Protein AF-A0A401H7X4-F1 (afdb_monomer)

Sequence (148 aa):
MEALATVRQARFKLKVYKSRLRMLESEDAERLASRLEYIDYVLEAVGLRLETILALQPSIEAVEDLMKLPYELVKQVAKQAQDLPPDITSLLTALEQSLASAIPEDTLIELGPGPETLSPQARDILREAEKRAGEAASKRVGEQQGMQ

Nearest PDB structures (foldseek):
  1yo7-assembly2_B  TM=6.802E-01  e=3.849E-01  Escherichia coli
  4tql-assembly1_A  TM=3.239E-01  e=4.238E+00  synthetic construct

Organism: Aeropyrum pernix (NCBI:txid56636)

Structure (mmCIF, N/CA/C/O backbone):
data_AF-A0A401H7X4-F1
#
_entry.id   AF-A0A401H7X4-F1
#
loop_
_atom_site.group_PDB
_atom_site.id
_atom_site.type_symbol
_atom_site.label_atom_id
_atom_site.label_alt_id
_atom_site.label_comp_id
_atom_site.label_asym_id
_atom_site.label_entity_id
_atom_site.label_seq_id
_atom_site.pdbx_PDB_ins_code
_atom_site.Cartn_x
_atom_site.Cartn_y
_atom_site.Cartn_z
_atom_site.occupancy
_atom_site.B_iso_or_equiv
_atom_site.auth_seq_id
_atom_site.auth_comp_id
_atom_site.auth_asym_id
_atom_site.auth_atom_id
_atom_site.pdbx_PDB_model_num
ATOM 1 N N . MET A 1 1 ? -12.801 5.581 0.418 1.00 68.94 1 MET A N 1
ATOM 2 C CA . MET A 1 1 ? -13.105 4.968 -0.901 1.00 68.94 1 MET A CA 1
ATOM 3 C C . MET A 1 1 ? -12.121 5.413 -1.975 1.00 68.94 1 MET A C 1
ATOM 5 O O . MET A 1 1 ? -11.607 4.556 -2.680 1.00 68.94 1 MET A O 1
ATOM 9 N N . GLU A 1 2 ? -11.819 6.709 -2.065 1.00 83.56 2 GLU A N 1
ATOM 10 C CA . GLU A 1 2 ? -10.869 7.262 -3.039 1.00 83.56 2 GLU A CA 1
ATOM 11 C C . GLU A 1 2 ? -9.463 6.647 -2.937 1.00 83.56 2 GLU A C 1
ATOM 13 O O . GLU A 1 2 ? -8.988 6.088 -3.919 1.00 83.56 2 GLU A O 1
ATOM 18 N N . ALA A 1 3 ? -8.867 6.592 -1.739 1.00 84.19 3 ALA A N 1
ATOM 19 C CA . ALA A 1 3 ? -7.548 5.979 -1.538 1.00 84.19 3 ALA A CA 1
ATOM 20 C C . ALA A 1 3 ? -7.456 4.528 -2.051 1.00 84.19 3 ALA A C 1
ATOM 22 O O . ALA A 1 3 ? -6.501 4.170 -2.734 1.00 84.19 3 ALA A O 1
ATOM 23 N N . LEU A 1 4 ? -8.472 3.693 -1.801 1.00 86.69 4 LEU A N 1
ATOM 24 C CA . LEU A 1 4 ? -8.493 2.310 -2.294 1.00 86.69 4 LEU A CA 1
ATOM 25 C C . LEU A 1 4 ? -8.582 2.245 -3.828 1.00 86.69 4 LEU A C 1
ATOM 27 O O . LEU A 1 4 ? -7.934 1.401 -4.450 1.00 86.69 4 LEU A O 1
ATOM 31 N N . ALA A 1 5 ? -9.361 3.132 -4.451 1.00 88.69 5 ALA A N 1
ATOM 32 C CA . ALA A 1 5 ? -9.421 3.228 -5.907 1.00 88.69 5 ALA A CA 1
ATOM 33 C C . ALA A 1 5 ? -8.061 3.647 -6.490 1.00 88.69 5 ALA A C 1
ATOM 35 O O . ALA A 1 5 ? -7.588 3.018 -7.441 1.00 88.69 5 ALA A O 1
ATOM 36 N N . THR A 1 6 ? -7.396 4.624 -5.867 1.00 88.75 6 THR A N 1
ATOM 37 C CA . THR A 1 6 ? -6.047 5.077 -6.234 1.00 88.75 6 THR A CA 1
ATOM 38 C C . THR A 1 6 ? -5.025 3.943 -6.127 1.00 88.75 6 THR A C 1
ATOM 40 O O . THR A 1 6 ? -4.271 3.717 -7.073 1.00 88.75 6 THR A O 1
ATOM 43 N N . VAL A 1 7 ? -5.051 3.150 -5.045 1.00 89.56 7 VAL A N 1
ATOM 44 C CA . VAL A 1 7 ? -4.190 1.958 -4.889 1.00 89.56 7 VAL A CA 1
ATOM 45 C C . VAL A 1 7 ? -4.428 0.951 -6.014 1.00 89.56 7 VAL A C 1
ATOM 47 O O . VAL A 1 7 ? -3.480 0.481 -6.643 1.00 89.56 7 VAL A O 1
ATOM 50 N N . ARG A 1 8 ? -5.689 0.622 -6.314 1.00 90.62 8 ARG A N 1
ATOM 51 C CA . ARG A 1 8 ? -6.025 -0.345 -7.375 1.00 90.62 8 ARG A CA 1
ATOM 52 C C . ARG A 1 8 ? -5.563 0.140 -8.751 1.00 90.62 8 ARG A C 1
ATOM 54 O O . ARG A 1 8 ? -4.989 -0.637 -9.516 1.00 90.62 8 ARG A O 1
ATOM 61 N N . GLN A 1 9 ? -5.760 1.423 -9.052 1.00 90.38 9 GLN A N 1
ATOM 62 C CA . GLN A 1 9 ? -5.284 2.032 -10.294 1.00 90.38 9 GLN A CA 1
ATOM 63 C C . GLN A 1 9 ? -3.751 2.013 -10.384 1.00 90.38 9 GLN A C 1
ATOM 65 O O . GLN A 1 9 ? -3.197 1.715 -11.446 1.00 90.38 9 GLN A O 1
ATOM 70 N N . ALA A 1 10 ? -3.072 2.300 -9.273 1.00 89.38 10 ALA A N 1
ATOM 71 C CA . ALA A 1 10 ? -1.623 2.257 -9.158 1.00 89.38 10 ALA A CA 1
ATOM 72 C C . ALA A 1 10 ? -1.055 0.869 -9.459 1.00 89.38 10 ALA A C 1
ATOM 74 O O . ALA A 1 10 ? -0.210 0.726 -10.347 1.00 89.38 10 ALA A O 1
ATOM 75 N N . ARG A 1 11 ? -1.598 -0.165 -8.814 1.00 92.38 11 ARG A N 1
ATOM 76 C CA . ARG A 1 11 ? -1.210 -1.561 -9.059 1.00 92.38 11 ARG A CA 1
ATOM 77 C C . ARG A 1 11 ? -1.430 -1.988 -10.508 1.00 92.38 11 ARG A C 1
ATOM 79 O O . ARG A 1 11 ? -0.557 -2.609 -11.113 1.00 92.38 11 ARG A O 1
ATOM 86 N N . PHE A 1 12 ? -2.560 -1.607 -11.107 1.00 91.44 12 PHE A N 1
ATOM 87 C CA . PHE A 1 12 ? -2.822 -1.906 -12.517 1.00 91.44 12 PHE A CA 1
ATOM 88 C C . PHE A 1 12 ? -1.763 -1.287 -13.441 1.00 91.44 12 PHE A C 1
ATOM 90 O O . PHE A 1 12 ? -1.213 -1.977 -14.302 1.00 91.44 12 PHE A O 1
ATOM 97 N N . LYS A 1 13 ? -1.427 -0.007 -13.237 1.00 90.12 13 LYS A N 1
ATOM 98 C CA . LYS A 1 13 ? -0.393 0.681 -14.025 1.00 90.12 13 LYS A CA 1
ATOM 99 C C . LYS A 1 13 ? 0.982 0.031 -13.846 1.00 90.12 13 LYS A C 1
ATOM 101 O O . LYS A 1 13 ? 1.644 -0.240 -14.846 1.00 90.12 13 LYS A O 1
ATOM 106 N N . LEU A 1 14 ? 1.377 -0.303 -12.616 1.00 89.88 14 LEU A N 1
ATOM 107 C CA . LEU A 1 14 ? 2.640 -1.002 -12.339 1.00 89.88 14 LEU A CA 1
ATOM 108 C C . LEU A 1 14 ? 2.724 -2.352 -13.054 1.00 89.88 14 LEU A C 1
ATOM 110 O O . LEU A 1 14 ? 3.757 -2.673 -13.642 1.00 89.88 14 LEU A O 1
ATOM 114 N N . LYS A 1 15 ? 1.629 -3.119 -13.076 1.00 90.50 15 LYS A N 1
ATOM 115 C CA . LYS A 1 15 ? 1.564 -4.399 -13.793 1.00 90.50 15 LYS A CA 1
ATOM 116 C C . LYS A 1 15 ? 1.808 -4.229 -15.295 1.00 90.50 15 LYS A C 1
ATOM 118 O O . LYS A 1 15 ? 2.568 -5.003 -15.878 1.00 90.50 15 LYS A O 1
ATOM 123 N N . VAL A 1 16 ? 1.206 -3.208 -15.909 1.00 90.19 16 VAL A N 1
ATOM 124 C CA . VAL A 1 16 ? 1.422 -2.881 -17.330 1.00 90.19 16 VAL A CA 1
ATOM 125 C C . VAL A 1 16 ? 2.881 -2.492 -17.583 1.00 90.19 16 VAL A C 1
ATOM 127 O O . VAL A 1 16 ? 3.490 -2.996 -18.527 1.00 90.19 16 VAL A O 1
ATOM 130 N N . TYR A 1 17 ? 3.469 -1.656 -16.725 1.00 88.50 17 TYR A N 1
ATOM 131 C CA . TYR A 1 17 ? 4.879 -1.271 -16.838 1.00 88.50 17 TYR A CA 1
ATOM 132 C C . TYR A 1 17 ? 5.831 -2.451 -16.698 1.00 88.50 17 TYR A C 1
ATOM 134 O O . TYR A 1 17 ? 6.695 -2.642 -17.551 1.00 88.50 17 TYR A O 1
ATOM 142 N N . LYS A 1 18 ? 5.631 -3.292 -15.682 1.00 89.62 18 LYS A N 1
ATOM 143 C CA . LYS A 1 18 ? 6.430 -4.502 -15.466 1.00 89.62 18 LYS A CA 1
ATOM 144 C C . LYS A 1 18 ? 6.380 -5.430 -16.680 1.00 89.62 18 LYS A C 1
ATOM 146 O O . LYS A 1 18 ? 7.412 -5.948 -17.094 1.00 89.62 18 LYS A O 1
ATOM 151 N N . SER A 1 19 ? 5.200 -5.598 -17.283 1.00 88.56 19 SER A N 1
ATOM 152 C CA . SER A 1 19 ? 5.049 -6.400 -18.502 1.00 88.56 19 SER A CA 1
ATOM 153 C C . SER A 1 19 ? 5.875 -5.850 -19.663 1.00 88.56 19 SER A C 1
ATOM 155 O O . SER A 1 19 ? 6.477 -6.635 -20.383 1.00 88.56 19 SER A O 1
ATOM 157 N N . ARG A 1 20 ? 5.921 -4.524 -19.840 1.00 89.56 20 ARG A N 1
ATOM 158 C CA . ARG A 1 20 ? 6.711 -3.880 -20.902 1.00 89.56 20 ARG A CA 1
ATOM 159 C C . ARG A 1 20 ? 8.211 -4.004 -20.653 1.00 89.56 20 ARG A C 1
ATOM 161 O O . ARG A 1 20 ? 8.947 -4.287 -21.586 1.00 89.56 20 ARG A O 1
ATOM 168 N N . LEU A 1 21 ? 8.655 -3.842 -19.407 1.00 87.31 21 LEU A N 1
ATOM 169 C CA . LEU A 1 21 ? 10.069 -3.982 -19.043 1.00 87.31 21 LEU A CA 1
ATOM 170 C C . LEU A 1 21 ? 10.591 -5.395 -19.301 1.00 87.31 21 LEU A C 1
ATOM 172 O O . LEU A 1 21 ? 11.665 -5.551 -19.869 1.00 87.31 21 LEU A O 1
ATOM 176 N N . ARG A 1 22 ? 9.802 -6.423 -18.970 1.00 85.50 22 ARG A N 1
ATOM 177 C CA . ARG A 1 22 ? 10.175 -7.823 -19.233 1.00 85.50 22 ARG A CA 1
ATOM 178 C C . ARG A 1 22 ? 10.347 -8.145 -20.724 1.00 85.50 22 ARG A C 1
ATOM 180 O O . ARG A 1 22 ? 10.987 -9.136 -21.035 1.00 85.50 22 ARG A O 1
ATOM 187 N N . MET A 1 23 ? 9.811 -7.326 -21.635 1.00 89.38 23 MET A N 1
ATOM 188 C CA . MET A 1 23 ? 9.997 -7.496 -23.084 1.00 89.38 23 MET A CA 1
ATOM 189 C C . MET A 1 23 ? 11.305 -6.890 -23.611 1.00 89.38 23 MET A C 1
ATOM 191 O O . MET A 1 23 ? 11.644 -7.119 -24.766 1.00 89.38 23 MET A O 1
ATOM 195 N N . LEU A 1 24 ? 12.007 -6.079 -22.812 1.00 87.25 24 LEU A N 1
ATOM 196 C CA . LEU A 1 24 ? 13.234 -5.398 -23.238 1.00 87.25 24 LEU A CA 1
ATOM 197 C C . LEU A 1 24 ? 14.494 -6.263 -23.073 1.00 87.25 24 LEU A C 1
ATOM 199 O O . LEU A 1 24 ? 15.545 -5.851 -23.551 1.00 87.25 24 LEU A O 1
ATOM 203 N N . GLU A 1 25 ? 14.386 -7.420 -22.402 1.00 82.81 25 GLU A N 1
ATOM 204 C CA . GLU A 1 25 ? 15.455 -8.423 -22.215 1.00 82.81 25 GLU A CA 1
ATOM 205 C C . GLU A 1 25 ? 16.827 -7.819 -21.835 1.00 82.81 25 GLU A C 1
ATOM 207 O O . GLU A 1 25 ? 17.874 -8.253 -22.312 1.00 82.81 25 GLU A O 1
ATOM 212 N N . SER A 1 26 ? 16.833 -6.790 -20.977 1.00 91.81 26 SER A N 1
ATOM 213 C CA . SER A 1 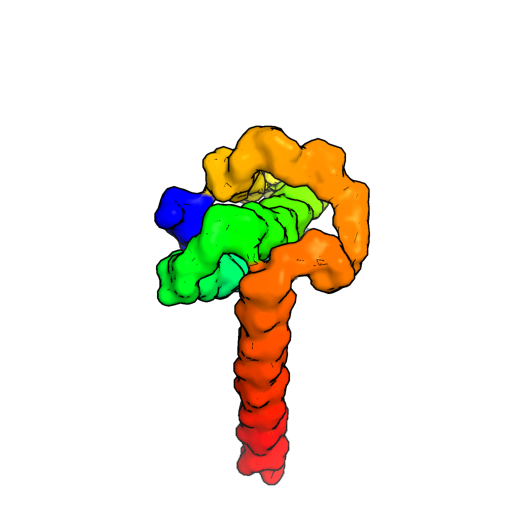26 ? 18.048 -6.127 -20.490 1.00 91.81 26 SER A CA 1
ATOM 214 C C . SER A 1 26 ? 18.163 -6.193 -18.968 1.00 91.81 26 SER A C 1
ATOM 216 O O . SER A 1 26 ? 17.161 -6.156 -18.252 1.00 91.81 26 SER A O 1
ATOM 218 N N . GLU A 1 27 ? 19.397 -6.236 -18.460 1.00 87.31 27 GLU A N 1
ATOM 219 C CA . GLU A 1 27 ? 19.671 -6.308 -17.017 1.00 87.31 27 GLU A CA 1
ATOM 220 C C . GLU A 1 27 ? 19.070 -5.111 -16.255 1.00 87.31 27 GLU A C 1
ATOM 222 O O . GLU A 1 27 ? 18.484 -5.267 -15.183 1.00 87.31 27 GLU A O 1
ATOM 227 N N . ASP A 1 28 ? 19.135 -3.910 -16.835 1.00 86.81 28 ASP A N 1
ATOM 228 C CA . ASP A 1 28 ? 18.523 -2.713 -16.252 1.00 86.81 28 ASP A CA 1
ATOM 229 C C . ASP A 1 28 ? 16.992 -2.818 -16.192 1.00 86.81 28 ASP A C 1
ATOM 231 O O . ASP A 1 28 ? 16.372 -2.400 -15.207 1.00 86.81 28 ASP A O 1
ATOM 235 N N . ALA A 1 29 ? 16.369 -3.419 -17.212 1.00 86.31 29 ALA A N 1
ATOM 236 C CA . ALA A 1 29 ? 14.929 -3.645 -17.228 1.00 86.31 29 ALA A CA 1
ATOM 237 C C . ALA A 1 29 ? 14.503 -4.695 -16.190 1.00 86.31 29 ALA A C 1
ATOM 239 O O . ALA A 1 29 ? 13.465 -4.519 -15.548 1.00 86.31 29 ALA A O 1
ATOM 240 N N . GLU A 1 30 ? 15.305 -5.738 -15.963 1.00 86.44 30 GLU A N 1
ATOM 241 C CA . GLU A 1 30 ? 15.066 -6.737 -14.912 1.00 86.44 30 GLU A CA 1
ATOM 242 C C . GLU A 1 30 ? 15.217 -6.151 -13.502 1.00 86.44 30 GLU A C 1
ATOM 244 O O . GLU A 1 30 ? 14.361 -6.375 -12.633 1.00 86.44 30 GLU A O 1
ATOM 249 N N . ARG A 1 31 ? 16.258 -5.338 -13.274 1.00 87.12 31 ARG A N 1
ATOM 250 C CA . ARG A 1 31 ? 16.457 -4.611 -12.008 1.00 87.12 31 ARG A CA 1
ATOM 251 C C . ARG A 1 31 ? 15.283 -3.677 -11.725 1.00 87.12 31 ARG A C 1
ATOM 253 O O . ARG A 1 31 ? 14.747 -3.671 -10.613 1.00 87.12 31 ARG A O 1
ATOM 260 N N . LEU A 1 32 ? 14.836 -2.924 -12.730 1.00 87.38 32 LEU A N 1
ATOM 261 C CA . LEU A 1 32 ? 13.674 -2.048 -12.599 1.00 87.38 32 LEU A CA 1
ATOM 262 C C . LEU A 1 32 ? 12.383 -2.848 -12.370 1.00 87.38 32 LEU A C 1
ATOM 264 O O . LEU A 1 32 ? 11.609 -2.503 -11.480 1.00 87.38 32 LEU A O 1
ATOM 268 N N . ALA A 1 33 ? 12.165 -3.946 -13.098 1.00 87.94 33 ALA A N 1
ATOM 269 C CA . ALA A 1 33 ? 11.003 -4.815 -12.916 1.00 87.94 33 ALA A CA 1
ATOM 270 C C . ALA A 1 33 ? 10.928 -5.401 -11.495 1.00 87.94 33 ALA A C 1
ATOM 272 O O . ALA A 1 33 ? 9.839 -5.446 -10.921 1.00 87.94 33 ALA A O 1
ATOM 273 N N . SER A 1 34 ? 12.070 -5.780 -10.915 1.00 87.31 34 SER A N 1
ATOM 274 C CA . SER A 1 34 ? 12.170 -6.276 -9.535 1.00 87.31 34 SER A CA 1
ATOM 275 C C . SER A 1 34 ? 11.818 -5.191 -8.512 1.00 87.31 34 SER A C 1
ATOM 277 O O . SER A 1 34 ? 11.083 -5.441 -7.556 1.00 87.31 34 SER A O 1
ATOM 279 N N . ARG A 1 35 ? 12.262 -3.946 -8.741 1.00 88.12 35 ARG A N 1
ATOM 280 C CA . ARG A 1 35 ? 11.851 -2.796 -7.915 1.00 88.1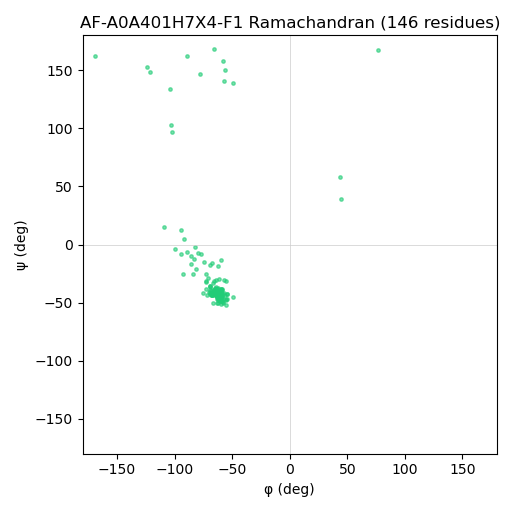2 35 ARG A CA 1
ATOM 281 C C . ARG A 1 35 ? 10.345 -2.543 -8.012 1.00 88.12 35 ARG A C 1
ATOM 283 O O . ARG A 1 35 ? 9.700 -2.348 -6.986 1.00 88.12 35 ARG A O 1
ATOM 290 N N . LEU A 1 36 ? 9.767 -2.584 -9.216 1.00 89.06 36 LEU A N 1
ATOM 291 C CA . LEU A 1 36 ? 8.318 -2.417 -9.397 1.00 89.06 36 LEU A CA 1
ATOM 292 C C . LEU A 1 36 ? 7.512 -3.551 -8.744 1.00 89.06 36 LEU A C 1
ATOM 294 O O . LEU A 1 36 ? 6.392 -3.319 -8.298 1.00 89.06 36 LEU A O 1
ATOM 298 N N . GLU A 1 37 ? 8.064 -4.762 -8.671 1.00 89.38 37 GLU A N 1
ATOM 299 C CA . GLU A 1 37 ? 7.448 -5.902 -7.986 1.00 89.38 37 GLU A CA 1
ATOM 300 C C . GLU A 1 37 ? 7.398 -5.712 -6.469 1.00 89.38 37 GLU A C 1
ATOM 302 O O . GLU A 1 37 ? 6.353 -5.945 -5.864 1.00 89.38 37 GLU A O 1
ATOM 307 N N . TYR A 1 38 ? 8.473 -5.194 -5.869 1.00 89.12 38 TYR A N 1
ATOM 308 C CA . TYR A 1 38 ? 8.460 -4.796 -4.461 1.00 89.12 38 TYR A CA 1
ATOM 309 C C . TYR A 1 38 ? 7.403 -3.717 -4.180 1.00 89.12 38 TYR A C 1
ATOM 311 O O . TYR A 1 38 ? 6.655 -3.810 -3.208 1.00 89.12 38 TYR A O 1
ATOM 319 N N . ILE A 1 39 ? 7.289 -2.719 -5.059 1.00 90.50 39 ILE A N 1
ATOM 320 C CA . ILE A 1 39 ? 6.282 -1.659 -4.928 1.00 90.50 39 ILE A CA 1
ATOM 321 C C . ILE A 1 39 ? 4.868 -2.239 -5.026 1.00 90.50 39 ILE A C 1
ATOM 323 O O . ILE A 1 39 ? 4.031 -1.932 -4.182 1.00 90.50 39 ILE A O 1
ATOM 327 N N . ASP A 1 40 ? 4.596 -3.099 -6.011 1.00 91.25 40 ASP A N 1
ATOM 328 C CA . ASP A 1 40 ? 3.289 -3.755 -6.157 1.00 91.25 40 ASP A CA 1
ATOM 329 C C . ASP A 1 40 ? 2.922 -4.592 -4.920 1.00 91.25 40 ASP A C 1
ATOM 331 O O . ASP A 1 40 ? 1.779 -4.534 -4.470 1.00 91.25 40 ASP A O 1
ATOM 335 N N . TYR A 1 41 ? 3.892 -5.284 -4.312 1.00 89.94 41 TYR A N 1
ATOM 336 C CA . TYR A 1 41 ? 3.696 -6.010 -3.053 1.00 89.94 41 TYR A CA 1
ATOM 337 C C . TYR A 1 41 ? 3.297 -5.082 -1.894 1.00 89.94 41 TYR A C 1
ATOM 339 O O . TYR A 1 41 ? 2.352 -5.370 -1.156 1.00 89.94 41 TYR A O 1
ATOM 347 N N . VAL A 1 42 ? 3.965 -3.933 -1.745 1.00 89.75 42 VAL A N 1
ATOM 348 C CA . VAL A 1 42 ? 3.588 -2.942 -0.721 1.00 89.75 42 VAL A CA 1
ATOM 349 C C . VAL A 1 42 ? 2.178 -2.408 -0.979 1.00 89.75 42 VAL A C 1
ATOM 351 O O . VAL A 1 42 ? 1.361 -2.341 -0.059 1.00 89.75 42 VAL A O 1
ATOM 354 N N . LEU A 1 43 ? 1.858 -2.070 -2.231 1.00 90.88 43 LEU A N 1
ATOM 355 C CA . LEU A 1 43 ? 0.533 -1.566 -2.595 1.00 90.88 43 LEU A CA 1
ATOM 356 C C . LEU A 1 43 ? -0.570 -2.612 -2.408 1.00 90.88 43 LEU A C 1
ATOM 358 O O . LEU A 1 43 ? -1.704 -2.256 -2.087 1.00 90.88 43 LEU A O 1
ATOM 362 N N . GLU A 1 44 ? -0.265 -3.893 -2.587 1.00 90.94 44 GLU A N 1
ATOM 363 C CA . GLU A 1 44 ? -1.178 -4.985 -2.265 1.00 90.94 44 GLU A CA 1
ATOM 364 C C . GLU A 1 44 ? -1.518 -5.019 -0.777 1.00 90.94 44 GLU A C 1
ATOM 366 O O . GLU A 1 44 ? -2.699 -5.013 -0.420 1.00 90.94 44 GLU A O 1
ATOM 371 N N . ALA A 1 45 ? -0.498 -4.988 0.082 1.00 87.19 45 ALA A N 1
ATOM 372 C CA . ALA A 1 45 ? -0.682 -4.973 1.530 1.00 87.19 45 ALA A CA 1
ATOM 373 C C . ALA A 1 45 ? -1.491 -3.746 1.985 1.00 87.19 45 ALA A C 1
ATOM 375 O O . ALA A 1 45 ? -2.404 -3.864 2.808 1.00 87.19 45 ALA A O 1
ATOM 376 N N . VAL A 1 46 ? -1.207 -2.578 1.403 1.00 89.31 46 VAL A N 1
ATOM 377 C CA . VAL A 1 46 ? -1.974 -1.345 1.626 1.00 89.31 46 VAL A CA 1
ATOM 378 C C . VAL A 1 46 ? -3.431 -1.522 1.193 1.00 89.31 46 VAL A C 1
ATOM 380 O O . VAL A 1 46 ? -4.337 -1.223 1.968 1.00 89.31 46 VAL A O 1
ATOM 383 N N . GLY A 1 47 ? -3.675 -2.046 -0.011 1.00 89.81 47 GLY A N 1
ATOM 384 C CA . GLY A 1 47 ? -5.022 -2.267 -0.540 1.00 89.81 47 GLY A CA 1
ATOM 385 C C . GLY A 1 47 ? -5.864 -3.180 0.350 1.00 89.81 47 GLY A C 1
ATOM 3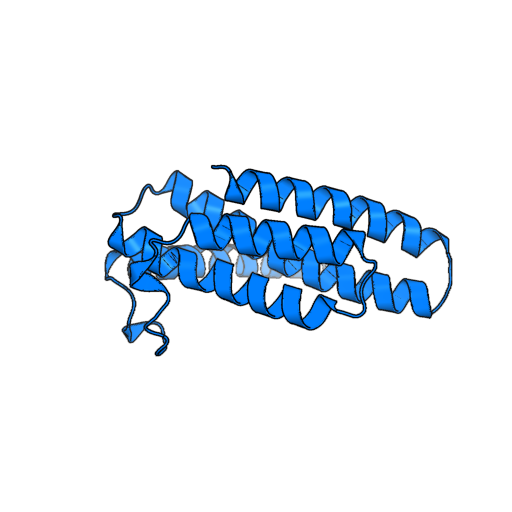86 O O . GLY A 1 47 ? -6.981 -2.815 0.712 1.00 89.81 47 GLY A O 1
ATOM 387 N N . LEU A 1 48 ? -5.301 -4.311 0.782 1.00 86.88 48 LEU A N 1
ATOM 388 C CA . LEU A 1 48 ? -5.963 -5.248 1.698 1.00 86.88 48 LEU A CA 1
ATOM 389 C C . LEU A 1 48 ? -6.322 -4.594 3.037 1.00 86.88 48 LEU A C 1
ATOM 391 O O . LEU A 1 48 ? -7.392 -4.840 3.602 1.00 86.88 48 LEU A O 1
ATOM 395 N N . ARG A 1 49 ? -5.442 -3.731 3.549 1.00 85.38 49 ARG A N 1
ATOM 396 C CA . ARG A 1 49 ? -5.680 -3.016 4.805 1.00 85.38 49 ARG A CA 1
ATOM 397 C C . ARG A 1 49 ? -6.800 -1.989 4.668 1.00 85.38 49 ARG A C 1
ATOM 399 O O . ARG A 1 49 ? -7.674 -1.942 5.527 1.00 85.38 49 ARG A O 1
ATOM 406 N N . LEU A 1 50 ? -6.834 -1.240 3.567 1.00 88.06 50 LEU A N 1
ATOM 407 C CA . LEU A 1 50 ? -7.934 -0.318 3.263 1.00 88.06 50 LEU A CA 1
ATOM 408 C C . LEU A 1 50 ? -9.270 -1.052 3.092 1.00 88.06 50 LEU A C 1
ATOM 410 O O . LEU A 1 50 ? -10.292 -0.591 3.594 1.00 88.06 50 LEU A O 1
ATOM 414 N N . GLU A 1 51 ? -9.273 -2.203 2.417 1.00 88.62 51 GLU A N 1
ATOM 415 C CA . GLU A 1 51 ? -10.462 -3.055 2.288 1.00 88.62 51 GLU A CA 1
ATOM 416 C C . GLU A 1 51 ? -10.960 -3.542 3.652 1.00 88.62 51 GLU A C 1
ATOM 418 O O . GLU A 1 51 ? -12.158 -3.486 3.922 1.00 88.62 51 GLU A O 1
ATOM 423 N N . THR A 1 52 ? -10.041 -3.941 4.534 1.00 85.38 52 THR A N 1
ATOM 424 C CA . THR A 1 52 ? -10.362 -4.367 5.903 1.00 85.38 52 THR A CA 1
ATOM 425 C C . THR A 1 52 ? -10.991 -3.232 6.711 1.00 85.38 52 THR A C 1
ATOM 427 O O . THR A 1 52 ? -12.025 -3.435 7.343 1.00 85.38 52 THR A O 1
ATOM 430 N N . ILE A 1 53 ? -10.420 -2.024 6.652 1.00 85.00 53 ILE A N 1
ATOM 431 C CA . ILE A 1 53 ? -10.969 -0.840 7.333 1.00 85.00 53 ILE A CA 1
ATOM 432 C C . ILE A 1 53 ? -12.388 -0.544 6.828 1.00 85.00 53 ILE A C 1
ATOM 434 O O . ILE A 1 53 ? -13.299 -0.341 7.627 1.00 85.00 53 ILE A O 1
ATOM 438 N N . LEU A 1 54 ? -12.602 -0.574 5.509 1.00 85.31 54 LEU A N 1
ATOM 439 C CA . LEU A 1 54 ? -13.923 -0.332 4.924 1.00 85.31 54 LEU A CA 1
ATOM 440 C C . LEU A 1 54 ? -14.945 -1.409 5.306 1.00 85.31 54 LEU A C 1
ATOM 442 O O . LEU A 1 54 ? -16.108 -1.080 5.528 1.00 85.31 54 LEU A O 1
ATOM 446 N N . ALA A 1 55 ? -14.526 -2.673 5.377 1.00 85.44 55 ALA A N 1
ATOM 447 C CA . ALA A 1 55 ? -15.405 -3.791 5.708 1.00 85.44 55 ALA A CA 1
ATOM 448 C C . ALA A 1 55 ? -15.797 -3.818 7.192 1.00 85.44 55 ALA A C 1
ATOM 450 O O . ALA A 1 55 ? -16.932 -4.159 7.516 1.00 85.44 55 ALA A O 1
ATOM 451 N N . LEU A 1 56 ? -14.866 -3.475 8.086 1.00 84.38 56 LEU A N 1
ATOM 452 C CA . LEU A 1 56 ? -15.090 -3.526 9.531 1.00 84.38 56 LEU A CA 1
ATOM 453 C C . LEU A 1 56 ? -15.734 -2.257 10.093 1.00 84.38 56 LEU A C 1
ATOM 455 O O . LEU A 1 56 ? -16.245 -2.309 11.207 1.00 84.38 56 LEU A O 1
ATOM 459 N N . GLN A 1 57 ? -15.703 -1.147 9.345 1.00 82.31 57 GLN A N 1
ATOM 460 C CA . GLN A 1 57 ? -16.229 0.159 9.762 1.00 82.31 57 GLN A CA 1
ATOM 461 C C . GLN A 1 57 ? -15.842 0.519 11.214 1.00 82.31 57 GLN A C 1
ATOM 463 O O . GLN A 1 57 ? -16.721 0.700 12.061 1.00 82.31 57 GLN A O 1
ATOM 468 N N . PRO A 1 58 ? -14.533 0.567 11.537 1.00 81.81 58 PRO A N 1
ATOM 469 C CA . PRO A 1 58 ? -14.088 0.847 12.894 1.00 81.81 58 PRO A CA 1
ATOM 470 C C . PRO A 1 58 ? -14.444 2.274 13.333 1.00 81.81 58 PRO A C 1
ATOM 472 O O . PRO A 1 58 ? -14.837 3.114 12.520 1.00 81.81 58 PRO A O 1
ATOM 475 N N . SER A 1 59 ? -14.296 2.553 14.631 1.00 82.69 59 SER A N 1
ATOM 476 C CA . SER A 1 59 ? -14.401 3.917 15.153 1.00 82.69 59 SER A CA 1
ATOM 477 C C . SER A 1 59 ? -13.387 4.836 14.466 1.00 82.69 59 SER A C 1
ATOM 479 O O . SER A 1 59 ? -12.372 4.374 13.947 1.00 82.69 59 SER A O 1
ATOM 481 N N . ILE A 1 60 ? -13.643 6.144 14.486 1.00 80.38 60 ILE A N 1
ATOM 482 C CA . ILE A 1 60 ? -12.762 7.146 13.866 1.00 80.38 60 ILE A CA 1
ATOM 483 C C . ILE A 1 60 ? -11.329 7.024 14.410 1.00 80.38 60 ILE A C 1
ATOM 485 O O . ILE A 1 60 ? -10.397 6.891 13.628 1.00 80.38 60 ILE A O 1
ATOM 489 N N . GLU A 1 61 ? -11.166 6.929 15.731 1.00 80.06 61 GLU A N 1
ATOM 490 C CA . GLU A 1 61 ? -9.866 6.735 16.394 1.00 80.06 61 GLU A CA 1
ATOM 491 C C . GLU A 1 61 ? -9.126 5.484 15.880 1.00 80.06 61 GLU A C 1
ATOM 493 O O . GLU A 1 61 ? -7.936 5.520 15.569 1.00 80.06 61 GLU A O 1
ATOM 498 N N . ALA A 1 62 ? -9.843 4.371 15.705 1.00 81.75 62 ALA A N 1
ATOM 499 C CA . ALA A 1 62 ? -9.253 3.152 15.170 1.00 81.75 62 ALA A CA 1
ATOM 500 C C . ALA A 1 62 ? -8.958 3.247 13.665 1.00 81.75 62 ALA A C 1
ATOM 502 O O . ALA A 1 62 ? -7.975 2.664 13.209 1.00 81.75 62 ALA A O 1
ATOM 503 N N . VAL A 1 63 ? -9.754 3.986 12.882 1.00 81.19 63 VAL A N 1
ATOM 504 C CA . VAL A 1 63 ? -9.430 4.296 11.479 1.00 81.19 63 VAL A CA 1
ATOM 505 C C . VAL A 1 63 ? -8.107 5.053 11.407 1.00 81.19 63 VAL A C 1
ATOM 507 O O . VAL A 1 63 ? -7.238 4.658 10.631 1.00 81.19 63 VAL A O 1
ATOM 510 N N . GLU A 1 64 ? -7.928 6.091 12.224 1.00 80.69 64 GLU A N 1
ATOM 511 C CA . GLU A 1 64 ? -6.703 6.897 12.252 1.00 80.69 64 GLU A CA 1
ATOM 512 C C . GLU A 1 64 ? -5.467 6.028 12.495 1.00 80.69 64 GLU A C 1
ATOM 514 O O . GLU A 1 64 ? -4.523 6.026 11.699 1.00 80.69 64 GLU A O 1
ATOM 519 N N . ASP A 1 65 ? -5.506 5.211 13.544 1.00 82.44 65 ASP A N 1
ATOM 520 C CA . ASP A 1 65 ? -4.417 4.300 13.887 1.00 82.44 65 ASP A CA 1
ATOM 521 C C . ASP A 1 65 ? -4.134 3.258 12.802 1.00 82.44 65 ASP A C 1
ATOM 523 O O . ASP A 1 65 ? -2.977 2.960 12.483 1.00 82.44 65 ASP A O 1
ATOM 527 N N . LEU A 1 66 ? -5.185 2.704 12.195 1.00 83.25 66 LEU A N 1
ATOM 528 C CA . LEU A 1 66 ? -5.049 1.691 11.152 1.00 83.25 66 LEU A CA 1
ATOM 529 C C . LEU A 1 66 ? -4.538 2.269 9.824 1.00 83.25 66 LEU A C 1
ATOM 531 O O . LEU A 1 66 ? -3.921 1.512 9.061 1.00 83.25 66 LEU A O 1
ATOM 535 N N . MET A 1 67 ? -4.755 3.566 9.570 1.00 84.94 67 MET A N 1
ATOM 536 C CA . MET A 1 67 ? -4.336 4.295 8.364 1.00 84.94 67 MET A CA 1
ATOM 537 C C . MET A 1 67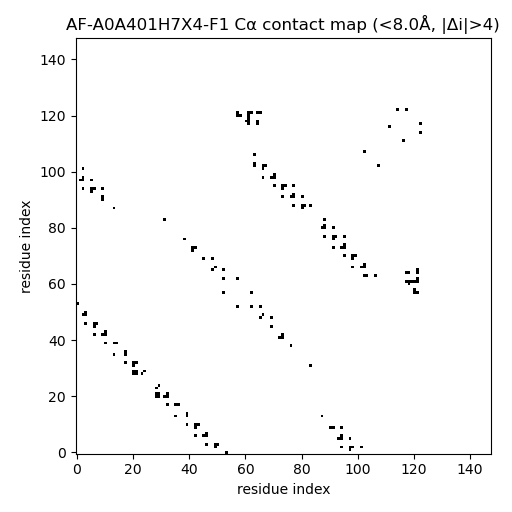 ? -2.888 4.808 8.412 1.00 84.94 67 MET A C 1
ATOM 539 O O . MET A 1 67 ? -2.260 4.919 7.354 1.00 84.94 67 MET A O 1
ATOM 543 N N . LYS A 1 68 ? -2.318 5.040 9.605 1.00 82.88 68 LYS A N 1
ATOM 544 C CA . LYS A 1 68 ? -0.920 5.495 9.779 1.00 82.88 68 LYS A CA 1
ATOM 545 C C . LYS A 1 68 ? 0.095 4.578 9.086 1.00 82.88 68 LYS A C 1
ATOM 547 O O . LYS A 1 68 ? 0.973 5.052 8.370 1.00 82.88 68 LYS A O 1
ATOM 552 N N . LEU A 1 69 ? -0.034 3.259 9.259 1.00 81.25 69 LEU A N 1
ATOM 553 C CA . LEU A 1 69 ? 0.908 2.301 8.667 1.00 81.25 69 LEU A CA 1
ATOM 554 C C . LEU A 1 69 ? 0.844 2.268 7.124 1.00 81.25 69 LEU A C 1
ATOM 556 O O . LEU A 1 69 ? 1.901 2.382 6.503 1.00 81.25 69 LEU A O 1
ATOM 560 N N . PRO A 1 70 ? -0.337 2.138 6.480 1.00 87.25 70 PRO A N 1
ATOM 561 C CA . PRO A 1 70 ? -0.467 2.302 5.034 1.00 87.25 70 PRO A CA 1
ATOM 562 C C . PRO A 1 70 ? 0.190 3.571 4.489 1.00 87.25 70 PRO A C 1
ATOM 564 O O . PRO A 1 70 ? 0.907 3.507 3.490 1.00 87.25 70 PRO A O 1
ATOM 567 N N . TYR A 1 71 ? -0.033 4.704 5.156 1.00 88.06 71 TYR A N 1
ATOM 568 C CA . TYR A 1 71 ? 0.546 5.983 4.761 1.00 88.06 71 TYR A CA 1
ATOM 569 C C . TYR A 1 71 ? 2.077 5.977 4.849 1.00 88.06 71 TYR A C 1
ATOM 571 O O . TYR A 1 71 ? 2.743 6.290 3.862 1.00 88.06 71 TYR A O 1
ATOM 579 N N . GLU A 1 72 ? 2.651 5.552 5.977 1.00 86.06 72 GLU A N 1
ATOM 580 C CA . GLU A 1 72 ? 4.109 5.524 6.146 1.00 86.06 72 GLU A CA 1
ATOM 581 C C . GLU A 1 72 ? 4.798 4.555 5.175 1.00 86.06 72 GLU A C 1
ATOM 583 O O . GLU A 1 72 ? 5.857 4.880 4.635 1.00 86.06 72 GLU A O 1
ATOM 588 N N . LEU A 1 73 ? 4.185 3.406 4.870 1.00 87.19 73 LEU A N 1
ATOM 589 C CA . LEU A 1 73 ? 4.705 2.485 3.855 1.00 87.19 73 LEU A CA 1
ATOM 590 C C . LEU A 1 73 ? 4.751 3.136 2.466 1.00 87.19 73 LEU A C 1
ATOM 592 O O . LEU A 1 73 ? 5.775 3.059 1.784 1.00 87.19 73 LEU A O 1
ATOM 596 N N . VAL A 1 74 ? 3.675 3.810 2.050 1.00 88.44 74 VAL A N 1
ATOM 597 C CA . VAL A 1 74 ? 3.638 4.496 0.748 1.00 88.44 74 VAL A CA 1
ATOM 598 C C . VAL A 1 74 ? 4.624 5.658 0.704 1.00 88.44 74 VAL A C 1
ATOM 600 O O . VAL A 1 74 ? 5.351 5.787 -0.276 1.00 88.44 74 VAL A O 1
ATOM 603 N N . LYS A 1 75 ? 4.716 6.458 1.766 1.00 88.88 75 LYS A N 1
ATOM 604 C CA . LYS A 1 75 ? 5.675 7.564 1.886 1.00 88.88 75 LYS A CA 1
ATOM 605 C C . LYS A 1 75 ? 7.126 7.088 1.798 1.00 88.88 75 LYS A C 1
ATOM 607 O O . LYS A 1 75 ? 7.948 7.715 1.129 1.00 88.88 75 LYS A O 1
ATOM 612 N N . GLN A 1 76 ? 7.463 5.964 2.432 1.00 87.75 76 GLN A N 1
ATOM 613 C CA . GLN A 1 76 ? 8.791 5.355 2.302 1.00 87.75 76 GLN A CA 1
ATOM 614 C C . GLN A 1 76 ? 9.066 4.901 0.866 1.00 87.75 76 GLN A C 1
ATOM 616 O O . GLN A 1 76 ? 10.129 5.205 0.322 1.00 87.75 76 GLN A O 1
ATOM 621 N N . VAL A 1 77 ? 8.099 4.238 0.230 1.00 87.88 77 VAL A N 1
ATOM 622 C CA . VAL A 1 77 ? 8.221 3.798 -1.165 1.00 87.88 77 VAL A CA 1
ATOM 623 C C . VAL A 1 77 ? 8.348 4.984 -2.126 1.00 87.88 77 VAL A C 1
ATOM 625 O O . VAL A 1 77 ? 9.207 4.959 -3.004 1.00 87.88 77 VAL A O 1
ATOM 628 N N . ALA A 1 78 ? 7.568 6.049 -1.938 1.00 86.62 78 ALA A N 1
ATOM 629 C CA . ALA A 1 78 ? 7.639 7.268 -2.742 1.00 86.62 78 ALA A CA 1
ATOM 630 C C . ALA A 1 78 ? 9.013 7.952 -2.624 1.00 86.62 78 ALA A C 1
ATOM 632 O O . ALA A 1 78 ? 9.588 8.371 -3.629 1.00 86.62 78 ALA A O 1
ATOM 633 N N . LYS A 1 79 ? 9.607 7.986 -1.423 1.00 85.56 79 LYS A N 1
ATOM 634 C CA . LYS A 1 79 ? 10.981 8.484 -1.224 1.00 85.56 79 LYS A CA 1
ATOM 635 C C . LYS A 1 79 ? 12.032 7.630 -1.934 1.00 85.56 79 LYS A C 1
ATOM 637 O O . LYS A 1 79 ? 12.984 8.172 -2.484 1.00 85.56 79 LY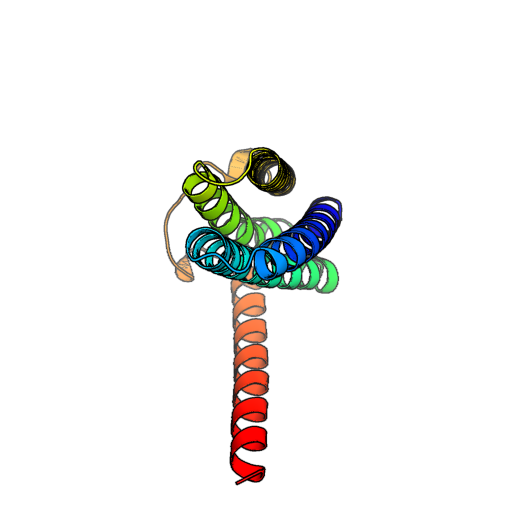S A O 1
ATOM 642 N N . GLN A 1 80 ? 11.859 6.310 -1.945 1.00 81.62 80 GLN A N 1
ATOM 643 C CA . GLN A 1 80 ? 12.756 5.367 -2.632 1.00 81.62 80 GLN A CA 1
ATOM 644 C C . GLN A 1 80 ? 12.545 5.327 -4.158 1.00 81.62 80 GLN A C 1
ATOM 646 O O . GLN A 1 80 ? 13.316 4.692 -4.885 1.00 81.62 80 GLN A O 1
ATOM 651 N N . ALA A 1 81 ? 11.501 5.996 -4.650 1.00 78.25 81 ALA A N 1
ATOM 652 C CA . ALA A 1 81 ? 11.108 6.023 -6.050 1.00 78.25 81 ALA A CA 1
ATOM 653 C C . ALA A 1 81 ? 11.714 7.183 -6.858 1.00 78.25 81 ALA A C 1
ATOM 655 O O . ALA A 1 81 ? 11.382 7.322 -8.030 1.00 78.25 81 ALA A O 1
ATOM 656 N N . GLN A 1 82 ? 12.605 8.000 -6.284 1.00 71.38 82 GLN A N 1
ATOM 657 C CA . GLN A 1 82 ? 13.179 9.166 -6.980 1.00 71.38 82 GLN A CA 1
ATOM 658 C C . GLN A 1 82 ? 13.895 8.804 -8.295 1.00 71.38 82 GLN A C 1
ATOM 660 O O . GLN A 1 82 ? 13.833 9.575 -9.246 1.00 71.38 82 GLN A O 1
ATOM 665 N N . ASP A 1 83 ? 14.469 7.600 -8.376 1.00 76.06 83 ASP A N 1
ATOM 666 C CA . ASP A 1 83 ? 15.146 7.083 -9.576 1.00 76.06 83 ASP A CA 1
ATOM 667 C C . ASP A 1 83 ? 14.238 6.217 -10.475 1.00 76.06 83 ASP A C 1
ATOM 669 O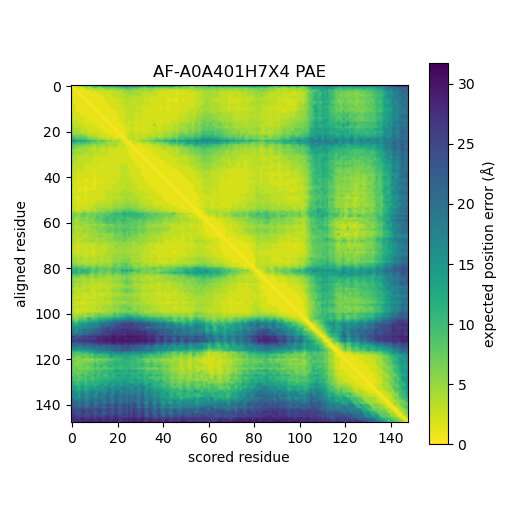 O . ASP A 1 83 ? 14.728 5.457 -11.313 1.00 76.06 83 ASP A O 1
ATOM 673 N N . LEU A 1 84 ? 12.920 6.224 -10.253 1.00 81.75 84 LEU A N 1
ATOM 674 C CA . LEU A 1 84 ? 11.957 5.528 -11.111 1.00 81.75 84 LEU A CA 1
ATOM 675 C C . LEU A 1 84 ? 11.483 6.439 -12.251 1.00 81.75 84 LEU A C 1
ATOM 677 O O . LEU A 1 84 ? 11.619 7.661 -12.172 1.00 81.75 84 LEU A O 1
ATOM 681 N N . PRO A 1 85 ? 10.894 5.861 -13.317 1.00 83.50 85 PRO A N 1
ATOM 682 C CA . PRO A 1 85 ? 10.256 6.645 -14.364 1.00 83.50 85 PRO A CA 1
ATOM 683 C C . PRO A 1 85 ? 9.285 7.700 -13.793 1.00 83.50 85 PRO A C 1
ATOM 685 O O . PRO A 1 85 ? 8.540 7.388 -12.857 1.00 83.50 85 PRO A O 1
ATOM 688 N N . PRO A 1 86 ? 9.252 8.932 -14.343 1.00 85.81 86 PRO A N 1
ATOM 689 C CA . PRO A 1 86 ? 8.505 10.052 -13.757 1.00 85.81 86 PRO A CA 1
ATOM 690 C C . PRO A 1 86 ? 7.017 9.782 -13.527 1.00 85.81 86 PRO A C 1
ATOM 692 O O . PRO A 1 86 ? 6.402 10.315 -12.604 1.00 85.81 86 PRO A O 1
ATOM 695 N N . ASP A 1 87 ? 6.418 8.957 -14.374 1.00 83.12 87 ASP A N 1
ATOM 696 C CA . ASP A 1 87 ? 5.019 8.574 -14.289 1.00 83.12 87 ASP A CA 1
ATOM 697 C C . ASP A 1 87 ? 4.739 7.598 -13.130 1.00 83.12 87 ASP A C 1
ATOM 699 O O . ASP A 1 87 ? 3.671 7.679 -12.520 1.00 83.12 87 ASP A O 1
ATOM 703 N N . ILE A 1 88 ? 5.705 6.744 -12.768 1.00 83.00 88 ILE A N 1
ATOM 704 C CA . ILE A 1 88 ? 5.647 5.904 -11.563 1.00 83.00 88 ILE A CA 1
ATOM 705 C C . ILE A 1 88 ? 5.823 6.766 -10.313 1.00 83.00 88 ILE A C 1
ATOM 707 O O . ILE A 1 88 ? 5.061 6.625 -9.357 1.00 83.00 88 ILE A O 1
ATOM 711 N N . THR A 1 89 ? 6.769 7.703 -10.332 1.00 87.06 89 THR A N 1
ATOM 712 C CA . THR A 1 89 ? 6.980 8.642 -9.221 1.00 87.06 89 THR A CA 1
ATOM 713 C C . THR A 1 89 ? 5.731 9.491 -8.976 1.00 87.06 89 THR A C 1
ATOM 715 O O . THR A 1 89 ? 5.235 9.538 -7.854 1.00 87.06 89 THR A O 1
ATOM 718 N N . SER A 1 90 ? 5.140 10.057 -10.035 1.00 87.50 90 SER A N 1
ATOM 719 C CA . SER A 1 90 ? 3.895 10.845 -9.954 1.00 87.50 90 SER A CA 1
ATOM 720 C C . SER A 1 90 ? 2.736 10.039 -9.369 1.00 87.50 90 SER A C 1
ATOM 722 O O . SER A 1 90 ? 1.925 10.553 -8.602 1.00 87.50 90 SER A O 1
ATOM 724 N N . LEU A 1 91 ? 2.653 8.761 -9.732 1.00 86.31 91 LEU A N 1
ATOM 725 C CA . LEU A 1 91 ? 1.628 7.848 -9.250 1.00 86.31 91 LEU A CA 1
ATOM 726 C C . LEU A 1 91 ? 1.765 7.552 -7.752 1.00 86.31 91 LEU A C 1
ATOM 7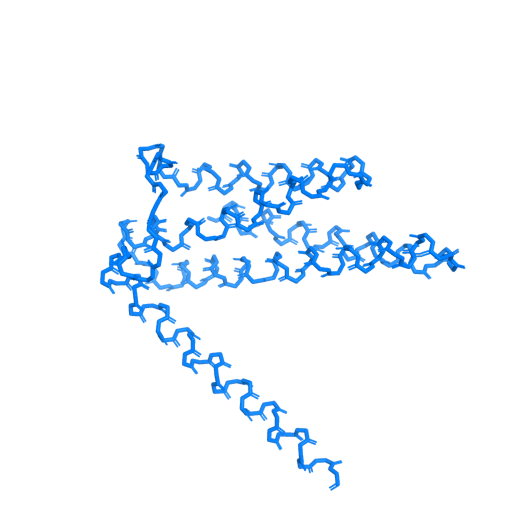28 O O . LEU A 1 91 ? 0.764 7.550 -7.037 1.00 86.31 91 LEU A O 1
ATOM 732 N N . LEU A 1 92 ? 2.990 7.328 -7.276 1.00 87.88 92 LEU A N 1
ATOM 733 C CA . LEU A 1 92 ? 3.265 7.114 -5.856 1.00 87.88 92 LEU A CA 1
ATOM 734 C C . LEU A 1 92 ? 3.012 8.383 -5.037 1.00 87.88 92 LEU A C 1
ATOM 736 O O . LEU A 1 92 ? 2.411 8.295 -3.970 1.00 87.88 92 LEU A O 1
ATOM 740 N N . THR A 1 93 ? 3.369 9.556 -5.565 1.00 88.69 93 THR A N 1
ATOM 741 C CA . THR A 1 93 ? 3.058 10.848 -4.936 1.00 88.69 93 THR A CA 1
ATOM 742 C C . THR A 1 93 ? 1.550 11.092 -4.844 1.00 88.69 93 THR A C 1
ATOM 744 O O . THR A 1 93 ? 1.055 11.490 -3.792 1.00 88.69 93 THR A O 1
ATOM 747 N N . ALA A 1 94 ? 0.790 10.813 -5.909 1.00 88.25 94 ALA A N 1
ATOM 748 C CA . ALA A 1 94 ? -0.669 10.939 -5.882 1.00 88.25 94 ALA A CA 1
ATOM 749 C C . ALA A 1 94 ? -1.304 9.992 -4.850 1.00 88.25 94 ALA A C 1
ATOM 751 O O . ALA A 1 94 ? -2.264 10.353 -4.167 1.00 88.25 94 ALA A O 1
ATOM 752 N N . LEU A 1 95 ? -0.754 8.784 -4.703 1.00 88.12 95 LEU A N 1
ATOM 753 C CA . LEU A 1 95 ? -1.210 7.843 -3.689 1.00 88.12 95 LEU A CA 1
ATOM 754 C C . LEU A 1 95 ? -0.882 8.316 -2.266 1.00 88.12 95 LEU A C 1
ATOM 756 O O . LEU A 1 95 ? -1.745 8.227 -1.396 1.00 88.12 95 LEU A O 1
ATOM 760 N N . GLU A 1 96 ? 0.327 8.828 -2.033 1.00 89.69 96 GLU A N 1
ATOM 761 C CA . GLU A 1 96 ? 0.727 9.413 -0.748 1.00 89.69 96 GLU A CA 1
ATOM 762 C C . GLU A 1 96 ? -0.239 10.532 -0.333 1.00 89.69 96 GLU A C 1
ATOM 764 O O . GLU A 1 96 ? -0.754 10.514 0.782 1.00 89.69 96 GLU A O 1
ATOM 769 N N . GLN A 1 97 ? -0.568 11.444 -1.253 1.00 88.19 97 GLN A N 1
ATOM 770 C CA . GLN A 1 97 ? -1.528 12.533 -1.022 1.00 88.19 97 GLN A CA 1
ATOM 771 C C . GLN A 1 97 ? -2.952 12.018 -0.751 1.00 88.19 97 GLN A C 1
ATOM 773 O O . GLN A 1 97 ? -3.650 12.517 0.135 1.00 88.19 97 GLN A O 1
ATOM 778 N N . SER A 1 98 ? -3.388 10.993 -1.486 1.00 87.69 98 SER A N 1
ATOM 779 C CA . SER A 1 98 ? -4.705 10.376 -1.292 1.00 87.69 98 SER A CA 1
ATOM 780 C C . SER A 1 98 ? -4.822 9.662 0.062 1.00 87.69 98 SER A C 1
ATOM 782 O O . SER A 1 98 ? -5.890 9.654 0.666 1.00 87.69 98 SER A O 1
ATOM 784 N N . LEU A 1 99 ? -3.727 9.089 0.568 1.00 86.75 99 LEU A N 1
ATOM 785 C CA . LEU A 1 99 ? -3.681 8.514 1.913 1.00 86.75 99 LEU A CA 1
ATOM 786 C C . LEU A 1 99 ? -3.596 9.592 2.994 1.00 86.75 99 LEU A C 1
ATOM 788 O O . LEU A 1 99 ? -4.303 9.481 3.989 1.00 86.75 99 LEU A O 1
ATOM 792 N N . ALA A 1 100 ? -2.790 10.636 2.788 1.00 85.38 100 ALA A N 1
ATOM 793 C CA . ALA A 1 100 ? -2.670 11.752 3.724 1.00 85.38 100 ALA A CA 1
ATOM 794 C C . ALA A 1 100 ? -4.017 12.451 3.952 1.00 85.38 100 ALA A C 1
ATOM 796 O O . ALA A 1 100 ? -4.399 12.673 5.090 1.00 85.38 100 ALA A O 1
ATOM 797 N N . SER A 1 101 ? -4.777 12.712 2.884 1.00 83.25 101 SER A N 1
ATOM 798 C CA . SER A 1 101 ? -6.124 13.308 2.970 1.00 83.25 101 SER A CA 1
ATOM 799 C C . SER A 1 101 ? -7.174 12.401 3.623 1.00 83.25 101 SER A C 1
ATOM 801 O O . SER A 1 101 ? -8.242 12.872 4.009 1.00 83.25 101 SER A O 1
ATOM 803 N N . ALA A 1 102 ? -6.892 11.102 3.749 1.00 77.00 102 ALA A N 1
ATOM 804 C CA . ALA A 1 102 ? -7.747 10.154 4.453 1.00 77.00 102 ALA A CA 1
ATOM 805 C C . ALA A 1 102 ? -7.414 10.041 5.955 1.00 77.00 102 ALA A C 1
ATOM 807 O O . ALA A 1 102 ? -8.138 9.350 6.673 1.00 77.00 102 ALA A O 1
ATOM 808 N N . ILE A 1 103 ? -6.341 10.692 6.420 1.00 73.62 103 ILE A N 1
ATOM 809 C CA . ILE A 1 103 ? -5.960 10.804 7.832 1.00 73.62 103 ILE A CA 1
ATOM 810 C C . ILE A 1 103 ? -6.325 12.227 8.296 1.00 73.62 103 ILE A C 1
ATOM 812 O O . ILE A 1 103 ? -6.021 13.180 7.580 1.00 73.62 103 ILE A O 1
ATOM 816 N N . PRO A 1 104 ? -6.971 12.417 9.457 1.00 67.25 104 PRO A N 1
ATOM 817 C CA . PRO A 1 104 ? -7.223 13.747 10.007 1.00 67.25 104 PRO A CA 1
ATOM 818 C C . PRO A 1 104 ? -5.918 14.533 10.205 1.00 67.25 104 PRO A C 1
ATOM 820 O O . PRO A 1 104 ? -4.896 13.974 10.606 1.00 67.25 104 PRO A O 1
ATOM 823 N N . GLU A 1 105 ? -5.944 15.838 9.915 1.00 57.91 105 GLU A N 1
ATOM 824 C CA . GLU A 1 105 ? -4.740 16.689 9.888 1.00 57.91 105 GLU A CA 1
ATOM 825 C C . GLU A 1 105 ? -4.020 16.765 11.247 1.00 57.91 105 GLU A C 1
ATOM 827 O O . GLU A 1 105 ? -2.791 16.853 11.288 1.00 57.91 105 GLU A O 1
ATOM 832 N N . ASP A 1 106 ? -4.759 16.638 12.353 1.00 56.75 106 ASP A N 1
ATOM 833 C CA . ASP A 1 106 ? -4.225 16.722 13.718 1.00 56.75 106 ASP A CA 1
ATOM 834 C C . ASP A 1 106 ? -3.432 15.471 14.148 1.00 56.75 106 ASP A C 1
ATOM 836 O O . ASP A 1 106 ? -2.667 15.517 15.113 1.00 56.75 106 ASP A O 1
ATOM 840 N N . THR A 1 107 ? -3.556 14.351 13.425 1.00 53.34 107 THR A N 1
ATOM 841 C CA . THR A 1 107 ? -2.975 13.059 13.831 1.00 53.34 107 THR A CA 1
ATOM 842 C C . THR A 1 107 ? -1.593 12.774 13.229 1.00 53.34 107 THR A C 1
ATOM 844 O O . THR A 1 107 ? -0.941 11.795 13.601 1.00 53.34 107 THR A O 1
ATOM 847 N N . LEU A 1 108 ? -1.114 13.603 12.295 1.00 53.41 108 LEU A N 1
ATOM 848 C CA . LEU A 1 108 ? 0.151 13.380 11.570 1.00 53.41 108 LEU A CA 1
ATOM 849 C C . LEU A 1 108 ? 1.410 13.785 12.362 1.00 53.41 108 LEU A C 1
ATOM 851 O O . LEU A 1 108 ? 2.527 13.528 11.908 1.00 53.41 108 LEU A O 1
ATOM 855 N N . ILE A 1 109 ? 1.238 14.424 13.524 1.00 51.12 109 ILE A N 1
ATOM 856 C CA . ILE A 1 109 ? 2.314 15.092 14.274 1.00 51.12 109 ILE A CA 1
ATOM 857 C C . ILE A 1 109 ? 2.964 14.165 15.319 1.00 51.12 109 ILE A C 1
ATOM 859 O O . ILE A 1 109 ? 4.146 14.325 15.626 1.00 51.12 109 ILE A O 1
ATOM 863 N N . GLU A 1 110 ? 2.259 13.145 15.815 1.00 48.50 110 GLU A N 1
ATOM 864 C CA . GLU A 1 110 ? 2.796 12.236 16.834 1.00 48.50 110 GLU A CA 1
ATOM 865 C C . GLU A 1 110 ? 3.250 10.900 16.234 1.00 48.50 110 GLU A C 1
ATOM 867 O O . GLU A 1 110 ? 2.476 9.965 16.031 1.00 48.50 110 GLU A O 1
ATOM 872 N N . LEU A 1 111 ? 4.552 10.802 15.962 1.00 50.25 111 LEU A N 1
ATOM 873 C CA . LEU A 1 111 ? 5.217 9.547 15.616 1.00 50.25 111 LEU A CA 1
ATOM 874 C C . LEU A 1 111 ? 6.015 9.021 16.818 1.00 50.25 111 LEU A C 1
ATOM 876 O O . LEU A 1 111 ? 7.118 9.478 17.110 1.00 50.25 111 LEU A O 1
ATOM 880 N N . GLY A 1 112 ? 5.443 8.008 17.473 1.00 45.22 112 GLY A N 1
ATOM 881 C CA . GLY A 1 112 ? 6.061 7.111 18.455 1.00 45.22 112 GLY A CA 1
ATOM 882 C C . GLY A 1 112 ? 5.136 5.913 18.777 1.00 45.22 112 GLY A C 1
ATOM 883 O O . GLY A 1 112 ? 3.948 5.975 18.483 1.00 45.22 112 GLY A O 1
ATOM 884 N N . PRO A 1 113 ? 5.632 4.806 19.364 1.00 56.91 113 PRO A N 1
ATOM 885 C CA . PRO A 1 113 ? 6.061 3.607 18.630 1.00 56.91 113 PRO A CA 1
ATOM 886 C C . PRO A 1 113 ? 5.362 2.295 19.068 1.00 56.91 113 PRO A C 1
ATOM 888 O O . PRO A 1 113 ? 5.016 2.115 20.228 1.00 56.91 113 PRO A O 1
ATOM 891 N N . GLY A 1 114 ? 5.256 1.317 18.161 1.00 51.38 114 GLY A N 1
ATOM 892 C CA . GLY A 1 114 ? 4.853 -0.061 18.487 1.00 51.38 114 GLY A CA 1
ATOM 893 C C . GLY A 1 114 ? 3.349 -0.277 18.750 1.00 51.38 114 GLY A C 1
ATOM 894 O O . GLY A 1 114 ? 2.590 0.672 18.910 1.00 51.38 114 GLY A O 1
ATOM 895 N N . PRO A 1 115 ? 2.885 -1.541 18.791 1.00 55.00 115 PRO A N 1
ATOM 896 C CA . PRO A 1 115 ? 1.463 -1.893 18.946 1.00 55.00 115 PRO A CA 1
ATOM 897 C C . PRO A 1 115 ? 0.819 -1.373 20.250 1.00 55.00 115 PRO A C 1
ATOM 899 O O . PRO A 1 115 ? -0.405 -1.359 20.374 1.00 55.00 115 PRO A O 1
ATOM 902 N N . GLU A 1 116 ? 1.640 -0.925 21.202 1.00 60.53 116 GLU A N 1
ATOM 903 C CA . GLU A 1 116 ? 1.292 -0.349 22.506 1.00 60.53 116 GLU A CA 1
ATOM 904 C C . GLU A 1 116 ? 0.624 1.037 22.417 1.00 60.53 116 GLU A C 1
ATOM 906 O O . GLU A 1 116 ? 0.003 1.460 23.393 1.00 60.53 116 GLU A O 1
ATOM 911 N N . THR A 1 117 ? 0.736 1.750 21.289 1.00 71.31 117 THR A N 1
ATOM 912 C CA . THR A 1 117 ? 0.159 3.102 21.105 1.00 71.31 117 THR A CA 1
ATOM 913 C C . THR A 1 117 ? -1.156 3.110 20.330 1.00 71.31 117 THR A C 1
ATOM 915 O O . THR A 1 117 ? -1.792 4.150 20.213 1.00 71.31 117 THR A O 1
ATOM 918 N N . LEU A 1 118 ? -1.598 1.950 19.838 1.00 74.12 118 LEU A N 1
ATOM 919 C CA . LEU A 1 118 ? -2.846 1.814 19.091 1.00 74.12 118 LEU A CA 1
ATOM 920 C C . LEU A 1 118 ? -4.056 1.801 20.032 1.00 74.12 118 LEU A C 1
ATOM 922 O O . LEU A 1 118 ? -3.994 1.206 21.116 1.00 74.12 118 LEU A O 1
ATOM 926 N N . SER A 1 119 ? -5.179 2.351 19.587 1.00 82.75 119 SER A N 1
ATOM 927 C CA . SER A 1 119 ? -6.481 2.190 20.236 1.00 82.75 119 SER A CA 1
ATOM 928 C C . SER A 1 119 ? -6.858 0.703 20.391 1.00 82.75 119 SER A C 1
ATOM 930 O O . SER A 1 119 ? -6.456 -0.139 19.574 1.00 82.75 119 SER A O 1
ATOM 932 N N . PRO A 1 120 ? -7.639 0.325 21.425 1.00 84.12 120 PRO A N 1
ATOM 933 C CA . PRO A 1 120 ? -7.992 -1.075 21.679 1.00 84.12 120 PRO A CA 1
ATOM 934 C C . PRO A 1 120 ? -8.639 -1.765 20.471 1.00 84.12 120 PRO A C 1
ATOM 936 O O . PRO A 1 120 ? -8.254 -2.877 20.113 1.00 84.12 120 PRO A O 1
ATOM 939 N N . GLN A 1 121 ? -9.553 -1.070 19.784 1.00 83.75 121 GLN A N 1
ATOM 940 C CA . GLN A 1 121 ? -10.216 -1.604 18.597 1.00 83.75 121 GLN A CA 1
ATOM 941 C C . GLN A 1 121 ? -9.231 -1.814 17.435 1.00 83.75 121 GLN A C 1
ATOM 943 O O . GLN A 1 121 ? -9.310 -2.838 16.757 1.00 83.75 121 GLN A O 1
ATOM 948 N N . ALA A 1 122 ? -8.267 -0.909 17.225 1.00 82.62 122 ALA A N 1
ATOM 949 C CA . ALA A 1 122 ? -7.224 -1.104 16.220 1.00 82.62 122 ALA A CA 1
ATOM 950 C C . ALA A 1 122 ? -6.347 -2.327 16.542 1.00 82.62 122 ALA A C 1
ATOM 952 O O . ALA A 1 122 ? -6.054 -3.118 15.643 1.00 82.62 122 ALA A O 1
ATOM 953 N N . ARG A 1 123 ? -5.983 -2.547 17.815 1.00 82.69 123 ARG A N 1
ATOM 954 C CA . ARG A 1 123 ? -5.222 -3.744 18.232 1.00 82.69 123 ARG A CA 1
ATOM 955 C C . ARG A 1 123 ? -5.983 -5.035 17.972 1.00 82.69 123 ARG A C 1
ATOM 957 O O . ARG A 1 123 ? -5.392 -5.988 17.469 1.00 82.69 123 ARG A O 1
ATOM 964 N N . ASP A 1 124 ? -7.269 -5.075 18.305 1.00 84.62 124 ASP A N 1
ATOM 965 C CA . ASP A 1 124 ? -8.092 -6.271 18.105 1.00 84.6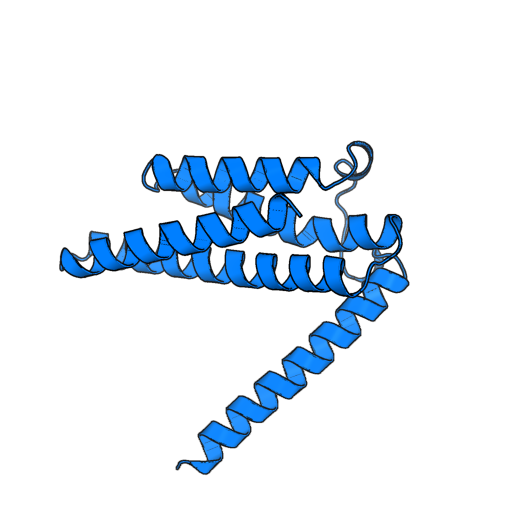2 124 ASP A CA 1
ATOM 966 C C . ASP A 1 124 ? -8.261 -6.596 16.617 1.00 84.62 124 ASP A C 1
ATOM 968 O O . ASP A 1 124 ? -8.128 -7.756 16.220 1.00 84.62 124 ASP A O 1
ATOM 972 N N . ILE A 1 125 ? -8.455 -5.570 15.780 1.00 83.88 125 ILE A N 1
ATOM 973 C CA . ILE A 1 125 ? -8.510 -5.721 14.320 1.00 83.88 125 ILE A CA 1
ATOM 974 C C . ILE A 1 125 ? -7.193 -6.286 13.777 1.00 83.88 125 ILE A C 1
ATOM 976 O O . ILE A 1 125 ? -7.215 -7.207 12.959 1.00 83.88 125 ILE A O 1
ATOM 980 N N . LEU A 1 126 ? -6.046 -5.778 14.239 1.00 80.06 126 LEU A N 1
ATOM 981 C CA . LEU A 1 126 ? -4.743 -6.277 13.796 1.00 80.06 126 LEU A CA 1
ATOM 982 C C . LEU A 1 126 ? -4.467 -7.697 14.262 1.00 80.06 126 LEU A C 1
ATOM 984 O O . LEU A 1 126 ? -4.042 -8.513 13.450 1.00 80.06 126 LEU A O 1
ATOM 988 N N . ARG A 1 127 ? -4.777 -8.017 15.519 1.00 83.38 127 ARG A N 1
ATOM 989 C CA . ARG A 1 127 ? -4.612 -9.370 16.058 1.00 83.38 127 ARG A CA 1
ATOM 990 C C . ARG A 1 127 ? -5.419 -10.392 15.255 1.00 83.38 127 ARG A C 1
ATOM 992 O O . ARG A 1 127 ? -4.912 -11.461 14.923 1.00 83.38 127 ARG A O 1
ATOM 999 N N . GLU A 1 128 ? -6.670 -10.073 14.929 1.00 82.31 128 GLU A N 1
ATOM 1000 C CA . GLU A 1 128 ? -7.526 -10.961 14.137 1.00 82.31 128 GLU A CA 1
ATOM 1001 C C . GLU A 1 128 ? -7.039 -11.073 12.682 1.00 82.31 128 GLU A C 1
ATOM 1003 O O . GLU A 1 128 ? -7.031 -12.168 12.114 1.00 82.31 128 GLU A O 1
ATOM 1008 N N . ALA A 1 129 ? -6.571 -9.974 12.083 1.00 78.00 129 ALA A N 1
ATOM 1009 C CA . ALA A 1 129 ? -5.981 -9.995 10.746 1.00 78.00 129 ALA A CA 1
ATOM 1010 C C . ALA A 1 129 ? -4.695 -10.844 10.690 1.00 78.00 129 ALA A C 1
ATOM 1012 O O . ALA A 1 129 ? -4.536 -11.657 9.778 1.00 78.00 129 ALA A O 1
ATOM 1013 N N . GLU A 1 130 ? -3.809 -10.711 11.680 1.00 77.88 130 GLU A N 1
ATOM 1014 C CA . GLU A 1 130 ? -2.582 -11.507 11.821 1.00 77.88 130 GLU A CA 1
ATOM 1015 C C . GLU A 1 130 ? -2.889 -12.991 12.011 1.00 77.88 130 GLU A C 1
ATOM 1017 O O . GLU A 1 130 ? -2.288 -13.837 11.346 1.00 77.88 130 GLU A O 1
ATOM 1022 N N . LYS A 1 131 ? -3.872 -13.314 12.857 1.00 80.12 131 LYS A N 1
ATOM 1023 C CA . LYS A 1 131 ? -4.333 -14.690 13.054 1.00 80.12 131 LYS A CA 1
ATOM 1024 C C . LYS A 1 131 ? -4.808 -15.309 11.737 1.00 80.12 131 LYS A C 1
ATOM 1026 O O . LYS A 1 131 ? -4.341 -16.385 11.366 1.00 80.12 131 LYS A O 1
ATOM 1031 N N . ARG A 1 132 ? -5.667 -14.612 10.985 1.00 75.00 132 ARG A N 1
ATOM 1032 C CA . ARG A 1 132 ? -6.155 -15.089 9.676 1.00 75.00 132 ARG A CA 1
ATOM 1033 C C . ARG A 1 132 ? -5.035 -15.219 8.647 1.00 75.00 132 ARG A C 1
ATOM 1035 O O . ARG A 1 132 ? -5.024 -16.178 7.877 1.00 75.00 132 ARG A O 1
ATOM 1042 N N . ALA A 1 133 ? -4.083 -14.287 8.637 1.00 71.94 133 ALA A N 1
ATOM 1043 C CA . ALA A 1 133 ? -2.912 -14.361 7.768 1.00 71.94 133 ALA A CA 1
ATOM 1044 C C . ALA A 1 133 ? -2.026 -15.572 8.113 1.00 71.94 133 ALA A C 1
ATOM 1046 O O . ALA A 1 133 ? -1.591 -16.284 7.205 1.00 71.94 133 ALA A O 1
ATOM 1047 N N . GLY A 1 134 ? -1.817 -15.850 9.403 1.00 69.81 134 GLY A N 1
ATOM 1048 C CA . GLY A 1 134 ? -1.092 -17.023 9.897 1.00 69.81 134 GLY A CA 1
ATOM 1049 C C . GLY A 1 134 ? -1.784 -18.343 9.550 1.00 69.81 134 GLY A C 1
ATOM 1050 O O . GLY A 1 134 ? -1.131 -19.284 9.096 1.00 69.81 134 GLY A O 1
ATOM 1051 N N . GLU A 1 135 ? -3.111 -18.404 9.667 1.00 74.38 135 GLU A N 1
ATOM 1052 C CA . GLU A 1 135 ? -3.913 -19.559 9.243 1.00 74.38 135 GLU A CA 1
ATOM 1053 C C . GLU A 1 135 ? -3.834 -19.780 7.722 1.00 74.38 135 GLU A C 1
ATOM 1055 O O . GLU A 1 135 ? -3.642 -20.908 7.264 1.00 74.38 135 GLU A O 1
ATOM 1060 N N . ALA A 1 136 ? -3.918 -18.711 6.922 1.00 68.44 136 ALA A N 1
ATOM 1061 C CA . ALA A 1 136 ? -3.806 -18.782 5.464 1.00 68.44 136 ALA A CA 1
ATOM 1062 C C . ALA A 1 136 ? -2.387 -19.141 4.987 1.00 68.44 136 ALA A C 1
ATOM 1064 O O . ALA A 1 136 ? -2.222 -19.837 3.984 1.00 68.44 136 ALA A O 1
ATOM 1065 N N . ALA A 1 137 ? -1.347 -18.671 5.679 1.00 60.72 137 ALA A N 1
ATOM 1066 C CA . ALA A 1 137 ? 0.035 -19.065 5.413 1.00 60.72 137 ALA A CA 1
ATOM 1067 C C . ALA A 1 137 ? 0.271 -20.541 5.776 1.00 60.72 137 ALA A C 1
ATOM 1069 O O . ALA A 1 137 ? 0.833 -21.280 4.972 1.00 60.72 137 ALA A O 1
ATOM 1070 N N . SER A 1 138 ? -0.242 -20.991 6.925 1.00 65.06 138 SER A N 1
ATOM 1071 C CA . SER A 1 138 ? -0.137 -22.389 7.367 1.00 65.06 138 SER A CA 1
ATOM 1072 C C . SER A 1 138 ? -0.850 -23.352 6.414 1.00 65.06 138 SER A C 1
ATOM 1074 O O . SER A 1 138 ? -0.307 -24.407 6.093 1.00 65.06 138 SER A O 1
ATOM 1076 N N . LYS A 1 139 ? -2.026 -22.972 5.892 1.00 68.25 139 LYS A N 1
ATOM 1077 C CA . LYS A 1 139 ? -2.730 -23.746 4.855 1.00 68.25 139 LYS A CA 1
ATOM 1078 C C . LYS A 1 139 ? -1.920 -23.857 3.563 1.00 68.25 139 LYS A C 1
ATOM 1080 O O . LYS A 1 139 ? -1.753 -24.962 3.065 1.00 68.25 139 LYS A O 1
ATOM 1085 N N . ARG A 1 140 ? -1.342 -22.752 3.073 1.00 58.69 140 ARG A N 1
ATOM 1086 C CA . ARG A 1 140 ? -0.498 -22.760 1.862 1.00 58.69 140 ARG A CA 1
ATOM 1087 C C . ARG A 1 140 ? 0.752 -23.632 2.013 1.00 58.69 140 ARG A C 1
ATOM 1089 O O . ARG A 1 140 ? 1.117 -24.326 1.070 1.00 58.69 140 ARG A O 1
ATOM 1096 N N . VAL A 1 141 ? 1.389 -23.632 3.187 1.00 60.62 141 VAL A N 1
ATOM 1097 C CA . VAL A 1 141 ? 2.553 -24.494 3.470 1.00 60.62 141 VAL A CA 1
ATOM 1098 C C . VAL A 1 141 ? 2.144 -25.968 3.573 1.00 60.62 141 VAL A C 1
ATOM 1100 O O . VAL A 1 141 ? 2.831 -26.826 3.023 1.00 60.62 141 VAL A O 1
ATOM 1103 N N . GLY A 1 142 ? 1.006 -26.271 4.207 1.00 61.38 142 GLY A N 1
ATOM 1104 C CA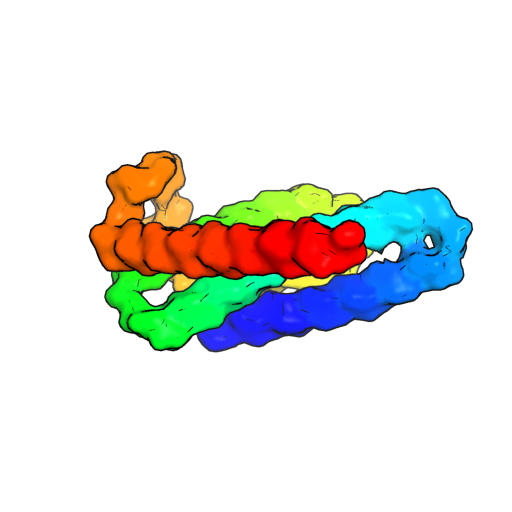 . GLY A 1 142 ? 0.462 -27.633 4.267 1.00 61.38 142 GLY A CA 1
ATOM 1105 C C . GLY A 1 142 ? 0.054 -28.186 2.895 1.00 61.38 142 GLY A C 1
ATOM 1106 O O . GLY A 1 142 ? 0.313 -29.348 2.598 1.00 61.38 142 GLY A O 1
ATOM 1107 N N . GLU A 1 143 ? -0.510 -27.348 2.024 1.00 59.09 143 GLU A N 1
ATOM 1108 C CA . GLU A 1 143 ? -0.852 -27.704 0.638 1.00 59.09 143 GLU A CA 1
ATOM 1109 C C . GLU A 1 143 ? 0.395 -27.911 -0.239 1.00 59.09 143 GLU A C 1
ATOM 1111 O O . GLU A 1 143 ? 0.408 -28.812 -1.074 1.00 59.09 143 GLU A O 1
ATOM 1116 N N . GLN A 1 144 ? 1.471 -27.142 -0.023 1.00 52.38 144 GLN A N 1
ATOM 1117 C CA . GLN A 1 144 ? 2.754 -27.345 -0.713 1.00 52.38 144 GLN A CA 1
ATOM 1118 C C . GLN A 1 144 ? 3.498 -28.610 -0.257 1.00 52.38 144 GLN A C 1
ATOM 1120 O O . GLN A 1 144 ? 4.221 -29.203 -1.055 1.00 52.38 144 GLN A O 1
ATOM 1125 N N . GLN A 1 145 ? 3.317 -29.048 0.993 1.00 52.69 145 GLN A N 1
ATOM 1126 C CA . GLN A 1 145 ? 3.898 -30.297 1.506 1.00 52.69 145 GLN A CA 1
ATOM 1127 C C . GLN A 1 145 ? 3.084 -31.545 1.128 1.00 52.69 145 GLN A C 1
ATOM 1129 O O . GLN A 1 145 ? 3.635 -32.639 1.104 1.00 52.69 145 GLN A O 1
ATOM 1134 N N . GLY A 1 146 ? 1.798 -31.395 0.794 1.00 51.78 146 GLY A N 1
ATOM 1135 C CA . GLY A 1 146 ? 0.940 -32.488 0.317 1.00 51.78 146 GLY A CA 1
ATOM 1136 C C . GLY A 1 146 ? 1.070 -32.820 -1.177 1.00 51.78 146 GLY A C 1
ATOM 1137 O O . GLY A 1 146 ? 0.394 -33.734 -1.642 1.00 51.78 146 GLY A O 1
ATOM 1138 N N . MET A 1 147 ? 1.896 -32.082 -1.930 1.00 48.56 147 MET A N 1
ATOM 1139 C CA . MET A 1 147 ? 2.177 -32.326 -3.356 1.00 48.56 147 MET A CA 1
ATOM 1140 C C . MET A 1 147 ? 3.603 -32.850 -3.624 1.00 48.56 147 MET A C 1
ATOM 1142 O O . MET A 1 147 ? 4.052 -32.798 -4.770 1.00 48.56 147 MET A O 1
ATOM 1146 N N . GLN A 1 148 ? 4.318 -33.326 -2.597 1.00 41.56 148 GLN A N 1
ATOM 1147 C CA . GLN A 1 148 ? 5.617 -34.001 -2.745 1.00 41.56 148 GLN A CA 1
ATOM 1148 C C . GLN A 1 148 ? 5.481 -35.521 -2.680 1.00 41.56 148 GLN A C 1
ATOM 1150 O O . GLN A 1 148 ? 4.721 -36.007 -1.814 1.00 41.56 148 GLN A O 1
#

Foldseek 3Di:
DQLLVLLVVLLVVLVVQLVVLVVVPDPVSVVLSVLSVVVSVLSVVLNVLVVLCVVVVDDLQLQQQSLVVNLVSLVVSLVVCPPPDVVNNVSSVVSNVVSCVSHPPVSPPDDDDDPVPGDPVNNVSVVVVVVVVVVVVVVVVVVVVVVD

pLDDT: mean 79.94, std 12.27, range [41.56, 92.38]

Solvent-accessible surface area (backbone atoms only — not comparable to full-atom values): 8250 Å² total; per-residue (Å²): 112,67,45,52,52,46,39,52,53,47,44,53,51,49,52,55,51,38,57,56,31,68,72,64,82,39,72,68,33,51,56,49,34,53,54,51,49,55,50,44,52,54,46,49,57,36,39,55,50,50,50,48,48,68,73,65,62,61,56,70,70,27,47,48,56,61,45,49,57,49,38,52,54,41,47,52,50,41,66,72,26,74,90,45,61,69,70,59,37,52,50,37,48,52,42,36,52,40,40,51,75,71,39,65,83,84,63,77,78,73,87,76,73,68,81,85,66,47,47,72,67,32,46,53,52,47,53,52,51,51,50,52,49,50,52,54,50,51,49,54,54,53,56,60,61,71,74,110

Secondary structure (DSSP, 8-state):
-HHHHHHHHHHHHHHHHHHHHTTS--HHHHHHHHHHHHHHHHHHHHHHHHHHHHHH---HHHHHHHHHHHHHHHHHHHHHTTTS-HHHHHHHHHHHHHHHTTS-GGGSS----SGGGS-HHHHHHHHHHHHHHHHHHHHHHHHHHTT-

Radius of gyration: 17.42 Å; Cα contacts (8 Å, |Δi|>4): 97; chains: 1; bounding box: 36×51×46 Å

Mean predicted aligned error: 8.61 Å